Protein AF-A0A352TT07-F1 (afdb_monomer_lite)

Sequence (40 aa):
MTISIGNDHAGKDLKFEITTYLQSREIKVINVGTDDDISV

Secondary structure (DSSP, 8-state):
-EEEEEE-GGGHHHHHHHHHHHHHTT-EEEEEE-SS----

pLDDT: mean 94.12, std 7.26, range [64.56, 98.44]

Structure (mmCIF, N/CA/C/O backbone):
data_AF-A0A352TT07-F1
#
_entry.id   AF-A0A352TT07-F1
#
loop_
_atom_site.group_PDB
_atom_site.id
_atom_site.type_symbol
_atom_site.label_atom_id
_atom_site.label_alt_id
_atom_site.label_comp_id
_atom_site.label_asym_id
_atom_site.label_entity_id
_atom_site.label_seq_id
_atom_site.pdbx_PDB_ins_code
_atom_site.Cartn_x
_atom_site.Cartn_y
_atom_site.Cartn_z
_atom_site.occupancy
_atom_site.B_iso_or_equiv
_atom_site.auth_seq_id
_atom_site.auth_comp_id
_atom_site.auth_asym_id
_atom_site.auth_atom_id
_atom_site.pdbx_PDB_model_num
ATOM 1 N N . MET A 1 1 ? -11.333 -5.122 6.926 1.00 89.69 1 MET A N 1
ATOM 2 C CA . MET A 1 1 ? -11.118 -5.206 5.464 1.00 89.69 1 MET A CA 1
ATOM 3 C C . MET A 1 1 ? -9.625 -5.097 5.204 1.00 89.69 1 MET A C 1
ATOM 5 O O . MET A 1 1 ? -8.977 -4.332 5.908 1.00 89.69 1 MET A O 1
ATOM 9 N N . THR A 1 2 ? -9.093 -5.853 4.246 1.00 96.50 2 THR A N 1
ATOM 10 C CA . THR A 1 2 ? -7.669 -5.813 3.883 1.00 96.50 2 THR A CA 1
ATOM 11 C C . THR A 1 2 ? -7.560 -5.521 2.394 1.00 96.50 2 THR A C 1
ATOM 13 O O . THR A 1 2 ? -8.233 -6.186 1.610 1.00 96.50 2 THR A O 1
ATOM 16 N N . ILE A 1 3 ? -6.743 -4.539 2.016 1.00 97.69 3 ILE A N 1
ATOM 17 C CA . ILE A 1 3 ? -6.519 -4.148 0.619 1.00 97.69 3 ILE A CA 1
ATOM 18 C C . ILE A 1 3 ? -5.076 -4.474 0.240 1.00 97.69 3 ILE A C 1
ATOM 20 O O . ILE A 1 3 ? -4.154 -4.120 0.970 1.00 97.69 3 ILE A O 1
ATOM 24 N N . SER A 1 4 ? -4.886 -5.140 -0.898 1.00 97.81 4 SER A N 1
ATOM 25 C CA . SER A 1 4 ? -3.572 -5.283 -1.530 1.00 97.81 4 SER A CA 1
ATOM 26 C C . SER A 1 4 ? -3.407 -4.192 -2.583 1.00 97.81 4 SER A C 1
ATOM 28 O O . SER A 1 4 ? -4.332 -3.973 -3.367 1.00 97.81 4 SER A O 1
ATOM 30 N N . ILE A 1 5 ? -2.265 -3.509 -2.598 1.00 97.25 5 ILE A N 1
ATOM 31 C CA . ILE A 1 5 ? -1.962 -2.446 -3.563 1.00 97.25 5 ILE A CA 1
ATOM 32 C C . ILE A 1 5 ? -0.579 -2.659 -4.161 1.00 97.25 5 ILE A C 1
ATOM 34 O O . ILE A 1 5 ? 0.362 -2.962 -3.432 1.00 97.25 5 ILE A O 1
ATOM 38 N N . GLY A 1 6 ? -0.458 -2.469 -5.474 1.00 96.06 6 GLY A N 1
ATOM 39 C CA . GLY A 1 6 ? 0.835 -2.469 -6.135 1.00 96.06 6 GLY A CA 1
ATOM 40 C C . GLY A 1 6 ? 0.915 -1.567 -7.349 1.00 96.06 6 GLY 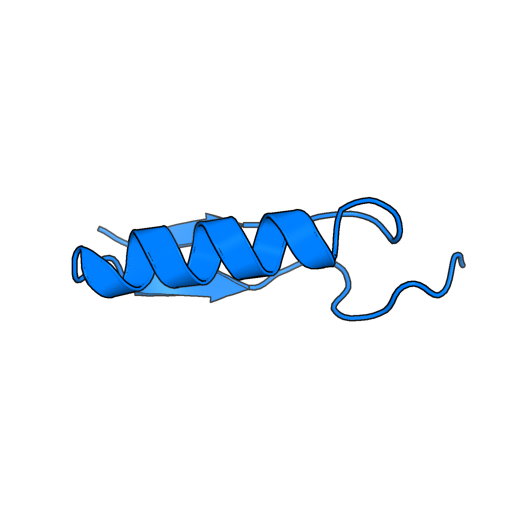A C 1
ATOM 41 O O . GLY A 1 6 ? -0.093 -1.085 -7.862 1.00 96.06 6 GLY A O 1
ATOM 42 N N . ASN A 1 7 ? 2.154 -1.339 -7.758 1.00 96.00 7 ASN A N 1
ATOM 43 C CA . ASN A 1 7 ? 2.585 -0.418 -8.800 1.00 96.00 7 ASN A CA 1
ATOM 44 C C . ASN A 1 7 ? 3.808 -0.986 -9.532 1.00 96.00 7 ASN A C 1
ATOM 46 O O . ASN A 1 7 ? 4.525 -1.840 -8.999 1.00 96.00 7 ASN A O 1
ATOM 50 N N . ASP A 1 8 ? 4.069 -0.446 -10.719 1.00 93.38 8 ASP A N 1
ATOM 51 C CA . ASP A 1 8 ? 5.381 -0.480 -11.362 1.00 93.38 8 ASP A CA 1
ATOM 52 C C . ASP A 1 8 ? 6.233 0.733 -10.928 1.00 93.38 8 ASP A C 1
ATOM 54 O O . ASP A 1 8 ? 5.813 1.536 -10.092 1.00 93.38 8 ASP A O 1
ATOM 58 N N . HIS A 1 9 ? 7.435 0.878 -11.488 1.00 92.81 9 HIS A N 1
ATOM 59 C CA . HIS A 1 9 ? 8.402 1.913 -11.100 1.00 92.81 9 HIS A CA 1
ATOM 60 C C . HIS A 1 9 ? 7.838 3.348 -11.128 1.00 92.81 9 HIS A C 1
ATOM 62 O O . HIS A 1 9 ? 8.240 4.178 -10.317 1.00 92.81 9 HIS A O 1
ATOM 68 N N . ALA A 1 10 ? 6.872 3.644 -12.005 1.00 93.38 10 ALA A N 1
ATOM 69 C CA . ALA A 1 10 ? 6.298 4.981 -12.141 1.00 93.38 10 ALA A CA 1
ATOM 70 C C . ALA A 1 10 ? 5.286 5.330 -11.032 1.00 93.38 10 ALA A C 1
ATOM 72 O O . ALA A 1 10 ? 5.005 6.504 -10.795 1.00 93.38 10 ALA A O 1
ATOM 73 N N . GLY A 1 11 ? 4.719 4.329 -10.352 1.00 93.94 11 GLY A N 1
ATOM 74 C CA . GLY A 1 11 ? 3.643 4.520 -9.373 1.00 93.94 11 GLY A CA 1
ATOM 75 C C . GLY A 1 11 ? 4.076 4.554 -7.905 1.00 93.94 11 GLY A C 1
ATOM 76 O O . GLY A 1 11 ? 3.203 4.499 -7.037 1.00 93.94 11 GLY A O 1
ATOM 77 N N . LYS A 1 12 ? 5.384 4.610 -7.613 1.00 94.94 12 LYS A N 1
ATOM 78 C CA . LYS A 1 12 ? 5.946 4.522 -6.252 1.00 94.94 12 LYS A CA 1
ATOM 79 C C . LYS A 1 12 ? 5.331 5.549 -5.300 1.00 94.94 12 LYS A C 1
ATOM 81 O O . LYS A 1 12 ? 4.710 5.172 -4.307 1.00 94.94 12 LYS A O 1
ATOM 86 N N . ASP A 1 13 ? 5.442 6.832 -5.634 1.00 96.31 13 ASP A N 1
ATOM 87 C CA . ASP A 1 13 ? 5.011 7.919 -4.748 1.00 96.31 13 ASP A CA 1
ATOM 88 C C . ASP A 1 13 ? 3.498 7.888 -4.515 1.00 96.31 13 ASP A C 1
ATOM 90 O O . ASP A 1 13 ? 3.025 7.940 -3.379 1.00 96.31 13 ASP A O 1
ATOM 94 N N . LEU A 1 14 ? 2.722 7.689 -5.586 1.00 97.12 14 LEU A N 1
ATOM 95 C CA . LEU A 1 14 ? 1.268 7.602 -5.484 1.00 97.12 14 LEU A CA 1
ATOM 96 C C . LEU A 1 14 ? 0.821 6.400 -4.639 1.00 97.12 14 LEU A C 1
ATOM 98 O O . LEU A 1 14 ? -0.130 6.518 -3.865 1.00 97.12 14 LEU A O 1
ATOM 102 N N . LYS A 1 15 ? 1.501 5.251 -4.741 1.00 97.50 15 LYS A N 1
ATOM 103 C CA . LYS A 1 15 ? 1.200 4.097 -3.886 1.00 97.50 15 LYS A CA 1
ATOM 104 C C . LYS A 1 15 ? 1.389 4.439 -2.408 1.00 97.50 15 LYS A C 1
ATOM 106 O O . LYS A 1 15 ? 0.551 4.042 -1.594 1.00 97.50 15 LYS A O 1
ATOM 111 N N . PHE A 1 16 ? 2.458 5.149 -2.047 1.00 97.75 16 PHE A N 1
ATOM 112 C CA . PHE A 1 16 ? 2.715 5.521 -0.654 1.00 97.75 16 PHE A CA 1
ATOM 113 C C . PHE A 1 16 ? 1.690 6.525 -0.119 1.00 97.75 16 PHE A C 1
ATOM 115 O O . PHE A 1 16 ? 1.199 6.348 0.998 1.00 97.75 16 PHE A O 1
ATOM 122 N N . GLU A 1 17 ? 1.276 7.500 -0.929 1.00 98.38 17 GLU A N 1
ATOM 123 C CA . GLU A 1 17 ? 0.190 8.423 -0.574 1.00 98.38 17 GLU A CA 1
ATOM 124 C C . GLU A 1 17 ? -1.138 7.684 -0.349 1.00 98.38 17 GLU A C 1
ATOM 126 O O . GLU A 1 17 ? -1.798 7.856 0.680 1.00 98.38 17 GLU A O 1
ATOM 131 N N . ILE A 1 18 ? -1.507 6.772 -1.257 1.00 98.19 18 ILE A N 1
ATOM 132 C CA . ILE A 1 18 ? -2.722 5.956 -1.108 1.00 98.19 18 ILE A CA 1
ATOM 133 C C . ILE A 1 18 ? -2.625 5.053 0.127 1.00 98.19 18 ILE A C 1
ATOM 135 O O . ILE A 1 18 ? -3.596 4.924 0.872 1.00 98.19 18 ILE A O 1
ATOM 139 N N . THR A 1 19 ? -1.465 4.445 0.375 1.00 98.19 19 THR A N 1
ATOM 140 C CA . THR A 1 19 ? -1.236 3.597 1.554 1.00 98.19 19 THR A CA 1
ATOM 141 C C . THR A 1 19 ? -1.436 4.391 2.842 1.00 98.19 19 THR A C 1
ATOM 143 O O . THR A 1 19 ? -2.168 3.940 3.724 1.00 98.19 19 THR A O 1
ATOM 146 N N . THR A 1 20 ? -0.867 5.595 2.917 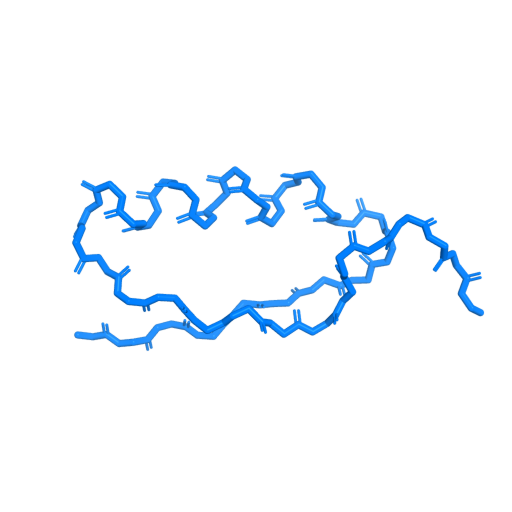1.00 98.25 20 THR A N 1
ATOM 147 C CA . THR A 1 20 ? -1.006 6.503 4.063 1.00 98.25 20 THR A CA 1
ATOM 148 C C . THR A 1 20 ? -2.467 6.896 4.279 1.00 98.25 20 THR A C 1
ATOM 150 O O . THR A 1 20 ? -2.989 6.792 5.392 1.00 98.25 20 THR A O 1
ATOM 153 N N . TYR A 1 21 ? -3.170 7.265 3.205 1.00 98.44 21 TYR A N 1
ATOM 154 C CA . TYR A 1 21 ? -4.596 7.578 3.259 1.00 98.44 21 TYR A CA 1
ATOM 155 C C . TYR A 1 21 ? -5.430 6.396 3.775 1.00 98.44 21 TYR A C 1
ATOM 157 O O . TYR A 1 21 ? -6.249 6.565 4.679 1.00 98.44 21 TYR A O 1
ATOM 165 N N . LEU A 1 22 ? -5.212 5.186 3.256 1.00 98.00 22 LEU A N 1
ATOM 166 C CA . LEU A 1 22 ? -5.938 3.988 3.688 1.00 98.00 22 LEU A CA 1
ATOM 167 C C . LEU A 1 22 ? -5.656 3.641 5.157 1.00 98.00 22 LEU A C 1
ATOM 169 O O . LEU A 1 22 ? -6.589 3.344 5.905 1.00 98.00 22 LEU A O 1
ATOM 173 N N . GLN A 1 23 ? -4.400 3.734 5.594 1.00 97.12 23 GLN A N 1
ATOM 174 C CA . GLN A 1 23 ? -4.0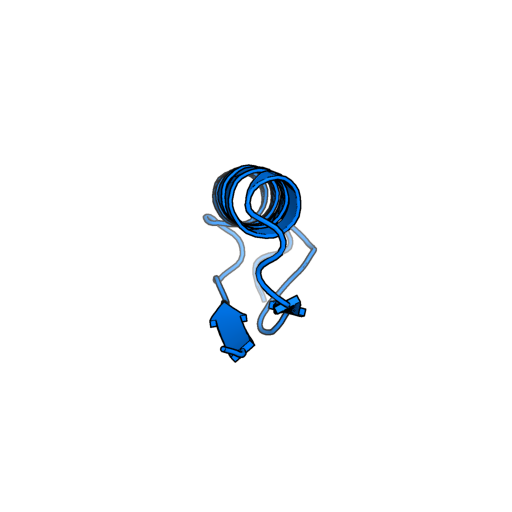15 3.472 6.982 1.00 97.12 23 GLN A CA 1
ATOM 175 C C . GLN A 1 23 ? -4.611 4.497 7.956 1.00 97.12 23 GLN A C 1
ATOM 177 O O . GLN A 1 23 ? -5.063 4.105 9.030 1.00 97.12 23 GLN A O 1
ATOM 182 N N . SER A 1 24 ? -4.717 5.777 7.569 1.00 98.38 24 SER A N 1
ATOM 183 C CA . SER A 1 24 ? -5.403 6.811 8.372 1.00 98.38 24 SER A CA 1
ATOM 184 C C . SER A 1 24 ? -6.893 6.524 8.603 1.00 98.38 24 SER A C 1
ATOM 186 O O . SER A 1 24 ? -7.506 7.076 9.513 1.00 98.38 24 SER A O 1
ATOM 188 N N . ARG A 1 25 ? -7.476 5.634 7.791 1.00 98.00 25 ARG A N 1
ATOM 189 C CA . ARG A 1 25 ? -8.858 5.153 7.903 1.00 98.00 25 ARG A CA 1
ATOM 190 C C . ARG A 1 25 ? -8.952 3.779 8.572 1.00 98.00 25 ARG A C 1
ATOM 192 O O . ARG A 1 25 ? -9.961 3.097 8.407 1.00 98.00 25 ARG A O 1
ATOM 199 N N . GLU A 1 26 ? -7.894 3.358 9.263 1.00 97.94 26 GLU A N 1
ATOM 200 C CA . GLU A 1 26 ? -7.787 2.066 9.954 1.00 97.94 26 GLU A CA 1
ATOM 201 C C . GLU A 1 26 ? -7.932 0.850 9.012 1.00 97.94 26 GLU A C 1
ATOM 203 O O . GLU A 1 26 ? -8.281 -0.258 9.428 1.00 97.94 26 GLU A O 1
ATOM 208 N N . ILE A 1 27 ? -7.644 1.030 7.715 1.00 98.38 27 ILE A N 1
ATOM 209 C CA . ILE A 1 27 ? -7.653 -0.054 6.728 1.00 98.38 27 ILE A CA 1
ATOM 210 C C . ILE A 1 27 ? -6.264 -0.687 6.671 1.00 98.38 27 ILE A C 1
ATOM 212 O O . ILE A 1 27 ? -5.256 -0.021 6.438 1.00 98.38 27 ILE A O 1
ATOM 216 N N . LYS A 1 28 ? -6.211 -2.013 6.824 1.00 98.06 28 LYS A N 1
ATOM 217 C CA . LYS A 1 28 ? -4.973 -2.778 6.661 1.00 98.06 28 LYS A CA 1
ATOM 218 C C . LYS A 1 28 ? -4.587 -2.846 5.180 1.00 98.06 28 LYS A C 1
ATOM 220 O O . LYS A 1 28 ? -5.381 -3.312 4.359 1.00 98.06 28 LYS A O 1
ATOM 225 N N . VAL A 1 29 ? -3.356 -2.446 4.866 1.00 98.19 29 VAL A N 1
ATOM 226 C CA . VAL A 1 29 ? -2.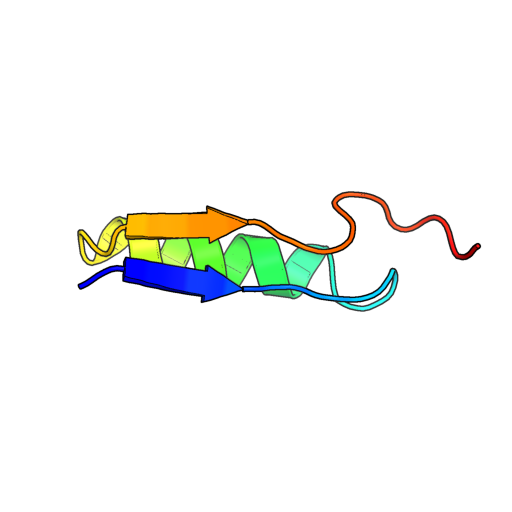791 -2.471 3.508 1.00 98.19 29 VAL A CA 1
ATOM 227 C C . VAL A 1 29 ? -1.684 -3.522 3.413 1.00 98.19 29 VAL A C 1
ATOM 229 O O . VAL A 1 29 ? -0.842 -3.615 4.305 1.00 98.19 29 VAL A O 1
ATOM 232 N N . ILE A 1 30 ? -1.694 -4.316 2.342 1.00 98.25 30 ILE A N 1
ATOM 233 C CA . ILE A 1 30 ? -0.592 -5.194 1.933 1.00 98.25 30 ILE A CA 1
ATOM 234 C C . ILE A 1 30 ? 0.082 -4.529 0.730 1.00 98.25 30 ILE A C 1
ATOM 236 O O . ILE A 1 30 ? -0.540 -4.384 -0.321 1.00 98.25 30 ILE A O 1
ATOM 240 N N . ASN A 1 31 ? 1.329 -4.099 0.904 1.00 96.50 31 ASN A N 1
ATOM 241 C CA . ASN A 1 31 ? 2.122 -3.479 -0.153 1.00 96.50 31 ASN A CA 1
ATOM 242 C C . ASN A 1 31 ? 2.760 -4.566 -1.036 1.00 96.50 31 ASN A C 1
ATOM 244 O O . ASN A 1 31 ? 3.498 -5.413 -0.533 1.00 96.50 31 ASN A O 1
ATOM 248 N N . VAL A 1 32 ? 2.449 -4.550 -2.331 1.00 95.81 32 VAL A N 1
ATOM 249 C CA . VAL A 1 32 ? 3.003 -5.441 -3.359 1.00 95.81 32 VAL A CA 1
ATOM 250 C C . VAL A 1 32 ? 3.524 -4.618 -4.547 1.00 95.81 32 VAL A C 1
ATOM 252 O O . VAL A 1 32 ? 3.242 -3.430 -4.659 1.00 95.81 32 VAL A O 1
ATOM 255 N N . GLY A 1 33 ? 4.286 -5.226 -5.457 1.00 91.31 33 GLY A N 1
ATOM 256 C CA . GLY A 1 33 ? 4.936 -4.494 -6.555 1.00 91.31 33 GLY A CA 1
ATOM 257 C C . GLY A 1 33 ? 6.291 -3.922 -6.132 1.00 91.31 33 GLY A C 1
ATOM 258 O O . GLY A 1 33 ? 6.997 -4.572 -5.364 1.00 91.31 33 GLY A O 1
ATOM 259 N N . THR A 1 34 ? 6.667 -2.743 -6.637 1.00 93.94 34 THR A N 1
ATOM 260 C CA . THR A 1 34 ? 7.987 -2.141 -6.359 1.00 93.94 34 THR A CA 1
ATOM 261 C C . THR A 1 34 ? 7.910 -0.938 -5.419 1.00 93.94 34 THR A C 1
ATOM 263 O O . THR A 1 34 ? 7.040 -0.076 -5.563 1.00 93.94 34 THR A O 1
ATOM 266 N N . ASP A 1 35 ? 8.835 -0.879 -4.461 1.00 95.44 35 ASP A N 1
ATOM 267 C CA . ASP A 1 35 ? 9.077 0.284 -3.588 1.00 95.44 35 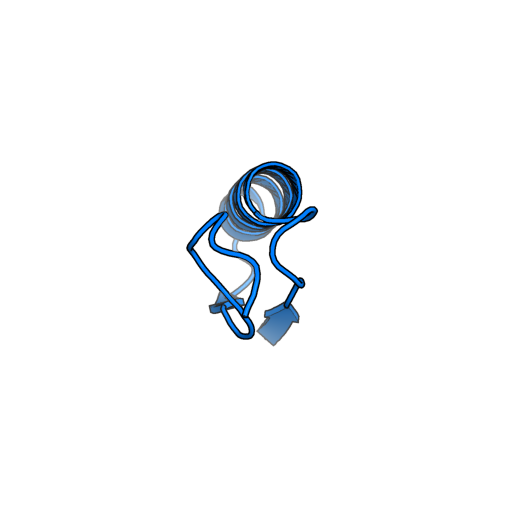ASP A CA 1
ATOM 268 C C . ASP A 1 35 ? 10.188 1.193 -4.134 1.00 95.44 35 ASP A C 1
ATOM 270 O O . ASP A 1 35 ? 10.494 2.235 -3.552 1.00 95.44 35 ASP A O 1
ATOM 274 N N . ASP A 1 36 ? 10.734 0.824 -5.293 1.00 89.44 36 ASP A N 1
ATOM 275 C CA . ASP A 1 36 ? 11.781 1.539 -5.998 1.00 89.44 36 ASP A CA 1
ATOM 276 C C . ASP A 1 36 ? 11.299 2.045 -7.356 1.00 89.44 36 ASP A C 1
ATOM 278 O O . ASP A 1 36 ? 10.441 1.462 -8.021 1.00 89.44 36 ASP A O 1
ATOM 282 N N . ASP A 1 37 ? 11.911 3.147 -7.756 1.00 85.50 37 ASP A N 1
ATOM 283 C CA . ASP A 1 37 ? 11.788 3.855 -9.027 1.00 85.50 37 ASP A CA 1
ATOM 284 C C . ASP A 1 37 ? 12.704 3.259 -10.112 1.00 85.50 37 ASP A C 1
ATOM 286 O O . ASP A 1 37 ? 12.787 3.765 -11.230 1.00 85.50 37 ASP A O 1
ATOM 290 N N . ILE A 1 38 ? 13.364 2.140 -9.800 1.00 81.19 38 ILE A N 1
ATOM 291 C CA . ILE A 1 38 ? 14.209 1.408 -10.736 1.00 81.19 38 ILE A CA 1
ATOM 292 C C . ILE A 1 38 ? 13.309 0.641 -11.707 1.0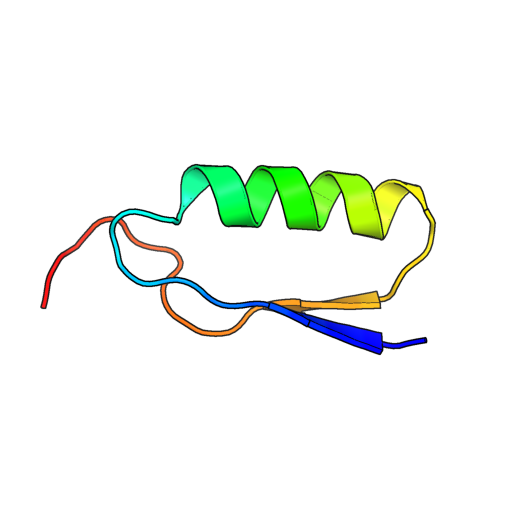0 81.19 38 ILE A C 1
ATOM 294 O O . ILE A 1 38 ? 12.664 -0.346 -11.347 1.00 81.19 38 ILE A O 1
ATOM 298 N N . SER A 1 39 ? 13.284 1.090 -12.960 1.00 69.25 39 SER A N 1
ATOM 299 C CA . SER A 1 39 ? 12.779 0.287 -14.071 1.00 69.25 39 SER A CA 1
ATOM 300 C C . SER A 1 39 ? 13.695 -0.925 -14.264 1.00 69.25 39 SER A C 1
ATOM 302 O O . SER A 1 39 ? 14.905 -0.761 -14.436 1.00 69.25 39 SER A O 1
ATOM 304 N N . VAL A 1 40 ? 13.119 -2.127 -14.224 1.00 64.56 40 VAL A N 1
ATOM 305 C CA . VAL A 1 40 ? 13.784 -3.372 -14.646 1.00 64.56 40 VAL A CA 1
ATOM 306 C C . VAL A 1 40 ? 13.593 -3.627 -16.132 1.00 64.56 40 VAL A C 1
ATOM 308 O O . VAL A 1 40 ? 12.523 -3.242 -16.659 1.00 64.56 40 VAL A O 1
#

Foldseek 3Di:
DEEEDEDELVCQVVRVVVCVVCVVVVYHYDYDYDNHNDDD

Radius of gyration: 10.38 Å; chains: 1; bounding box: 25×14×25 Å